Protein AF-A0A1B6KI91-F1 (afdb_monomer)

Radius of gyration: 19.86 Å; Cα contacts (8 Å, |Δi|>4): 175; chains: 1; bounding box: 42×34×57 Å

Sequence (134 aa):
MDESYILQTLRVRVTNHHECSMMYKNVADKKNITSRQLCAGGVVGQDSCNGDSGGPLMAPFSFTSSPKYFIVGVVSFGTTICGNSKMPGVYTEVAHYMTWILIRYVVHVHDLQQNVEYLFTPTLSTEWFSLEFC

Foldseek 3Di:
DDDDPDDDDADKAWDDQVVLQVVQCPDPNRDHRDPQKTWIFLAQPGADAPVQAQPFDWDWDPPDPDTDIDGQWGQHAWDNDTRHGSRTTMTGGVVVCVVVVVVVVVVVVVVVDDDDDDDDDDDDDDDDDPDDDD

Nearest PDB structures (foldseek):
  3tvj-assembly1_B  TM=8.784E-01  e=1.778E-06  Homo sapiens
  1vit-assembly2_G  TM=8.409E-01  e=2.255E-06  Bos taurus
  1q3x-assembly1_A  TM=8.999E-01  e=8.334E-06  Homo sapiens
  1q3x-assembly2_B  TM=8.680E-01  e=8.845E-06  Homo sapiens
  1xr0-assembly1_B  TM=1.365E-01  e=1.831E+00  Homo sapiens

Organism: NCBI:txid36148

Secondary structure (DSSP, 8-state):
-PPPSS-------BPPHHHHHHHHHSSSS-----TTEEEEE-BTTB---TT-TTPEEEEEE-SSSS-EEEEEEEEEE--SSTTSSSPEEEEEEGGGGHHHHHHHHHHHHHHH-TT-------------------

Solvent-accessible surface area (backbone atoms only — not comparable to full-atom values): 8508 Å² total; per-residue (Å²): 133,80,89,70,97,59,97,80,87,83,92,69,48,77,49,62,60,66,61,52,29,51,54,33,55,71,42,94,81,60,43,86,69,50,95,56,44,41,34,34,41,31,41,67,75,44,59,78,45,95,87,42,63,70,38,75,39,69,46,77,45,74,88,52,101,58,71,43,75,42,71,52,26,28,37,65,52,62,68,96,59,57,25,74,43,62,68,45,34,35,20,39,28,40,74,73,43,44,67,62,54,50,54,53,50,52,53,51,50,54,72,71,46,86,84,72,89,79,86,86,75,92,70,96,68,95,72,88,82,83,83,84,79,135

pLDDT: mean 81.92, std 20.43, range [30.52, 98.5]

Mean predicted aligned error: 10.74 Å

InterPro domains:
  IPR001254 Serine proteases, trypsin domain [PF00089] (4-101)
  IPR001254 Serine proteases, trypsin domain [PS50240] (1-101)
  IPR009003 Peptidase S1, PA clan [SSF50494] (4-101)
  IPR033116 Serine proteases, trypsin family, serine active site [PS00135] (47-58)
  IPR051487 Serine/Threonine Proteases with Immune and Developmental Roles [PTHR24256] (4-101)

Structure (mmCIF, N/CA/C/O backbone):
data_AF-A0A1B6KI91-F1
#
_entry.id   AF-A0A1B6KI91-F1
#
loop_
_atom_site.group_PDB
_atom_site.id
_atom_site.type_symbol
_atom_site.label_atom_id
_atom_site.label_alt_id
_atom_site.label_comp_id
_atom_site.label_asym_id
_atom_site.label_entity_id
_atom_site.label_seq_id
_atom_site.pdbx_PDB_ins_code
_atom_site.Cartn_x
_atom_site.Cartn_y
_atom_site.Cartn_z
_atom_site.occupancy
_atom_site.B_iso_or_equiv
_atom_site.auth_seq_id
_atom_site.auth_comp_id
_atom_site.auth_asym_id
_atom_site.auth_atom_id
_atom_site.pdbx_PDB_model_num
ATOM 1 N N . MET A 1 1 ? -3.069 6.096 -20.148 1.00 55.06 1 MET A N 1
ATOM 2 C CA . MET A 1 1 ? -4.460 6.216 -19.677 1.00 55.06 1 MET A CA 1
ATOM 3 C C . MET A 1 1 ? -4.581 7.617 -19.122 1.00 55.06 1 MET A C 1
ATOM 5 O O . MET A 1 1 ? -3.712 7.980 -18.339 1.00 55.06 1 MET A O 1
ATOM 9 N N . ASP A 1 2 ? -5.534 8.399 -19.624 1.00 59.44 2 ASP A N 1
ATOM 10 C CA . ASP A 1 2 ? -5.775 9.777 -19.177 1.00 59.44 2 ASP A CA 1
ATOM 11 C C . ASP A 1 2 ? -6.395 9.801 -17.777 1.00 59.44 2 ASP A C 1
ATOM 13 O O . ASP A 1 2 ? -7.017 8.824 -17.349 1.00 59.44 2 ASP A O 1
ATOM 17 N N . GLU A 1 3 ? -6.218 10.919 -17.071 1.00 68.88 3 GLU A N 1
ATOM 18 C CA . GLU A 1 3 ? -6.888 11.183 -15.798 1.00 68.88 3 GLU A CA 1
ATOM 19 C C . GLU A 1 3 ? -8.408 11.019 -15.948 1.00 68.88 3 GLU A C 1
ATOM 21 O O . GLU A 1 3 ? -9.026 11.525 -16.887 1.0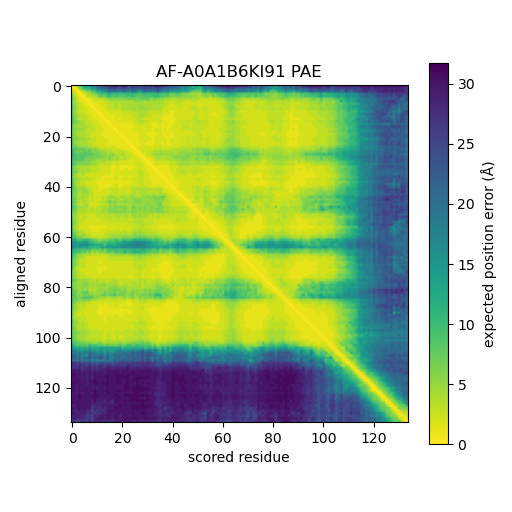0 68.88 3 GLU A O 1
ATOM 26 N N . SER A 1 4 ? -9.024 10.294 -15.014 1.00 82.06 4 SER A N 1
ATOM 27 C CA . SER A 1 4 ? -10.473 10.107 -14.989 1.00 82.06 4 SER A CA 1
ATOM 28 C C . SER A 1 4 ? -11.120 11.137 -14.071 1.00 82.06 4 SER A C 1
ATOM 30 O O . SER A 1 4 ? -10.810 11.198 -12.885 1.00 82.06 4 SER A O 1
ATOM 32 N N . TYR A 1 5 ? -12.091 11.891 -14.588 1.00 87.25 5 TYR A N 1
ATOM 33 C CA . TYR A 1 5 ? -12.901 12.826 -13.791 1.00 87.25 5 TYR A CA 1
ATOM 34 C C . TYR A 1 5 ? -14.039 12.146 -13.016 1.00 87.25 5 TYR A C 1
ATOM 36 O O . TYR A 1 5 ? -14.752 12.793 -12.251 1.00 87.25 5 TYR A O 1
ATOM 44 N N . ILE A 1 6 ? -14.232 10.842 -13.225 1.00 91.88 6 ILE A N 1
ATOM 45 C CA . ILE A 1 6 ? -15.222 10.027 -12.522 1.00 91.88 6 ILE A CA 1
ATOM 46 C C . ILE A 1 6 ? -14.521 8.949 -11.699 1.00 91.88 6 ILE A C 1
ATOM 48 O O . ILE A 1 6 ? -13.605 8.284 -12.189 1.00 91.88 6 ILE A O 1
ATOM 52 N N . LEU A 1 7 ? -14.969 8.749 -10.455 1.00 90.38 7 LEU A N 1
ATOM 53 C CA . LEU A 1 7 ? -14.391 7.742 -9.565 1.00 90.38 7 LEU A CA 1
ATOM 54 C C . LEU A 1 7 ? -14.534 6.346 -10.182 1.00 90.38 7 LEU A C 1
ATOM 56 O O . LEU A 1 7 ? -15.638 5.918 -10.520 1.00 90.38 7 LEU A O 1
ATOM 60 N N . GLN A 1 8 ? -13.411 5.645 -10.310 1.00 92.00 8 GLN A N 1
ATOM 61 C CA . GLN A 1 8 ? -13.355 4.267 -10.789 1.00 92.00 8 GLN A CA 1
ATOM 62 C C . GLN A 1 8 ? -13.101 3.309 -9.626 1.00 92.00 8 GLN A C 1
ATOM 64 O O . GLN A 1 8 ? -12.609 3.695 -8.567 1.00 92.00 8 GLN A O 1
ATOM 69 N N . THR A 1 9 ? -13.446 2.038 -9.817 1.00 91.88 9 THR A N 1
ATOM 70 C CA . THR A 1 9 ? -13.159 0.983 -8.845 1.00 91.88 9 THR A CA 1
ATOM 71 C C . THR A 1 9 ? -12.689 -0.274 -9.552 1.00 91.88 9 THR A C 1
ATOM 73 O O . THR A 1 9 ? -13.156 -0.611 -10.640 1.00 91.88 9 THR A O 1
ATOM 76 N N . LEU A 1 10 ? -11.772 -0.986 -8.908 1.00 93.06 10 LEU A N 1
ATOM 77 C CA . LEU A 1 10 ? -11.219 -2.235 -9.392 1.00 93.06 10 LEU A CA 1
ATOM 78 C C . LEU A 1 10 ? -11.172 -3.241 -8.244 1.00 93.06 10 LEU A C 1
ATOM 80 O O . LEU A 1 10 ? -10.796 -2.916 -7.119 1.00 93.06 10 LEU A O 1
ATOM 84 N N . ARG A 1 11 ? -11.534 -4.491 -8.538 1.00 94.50 11 ARG A N 1
ATOM 85 C CA . ARG A 1 11 ? -11.383 -5.604 -7.598 1.00 94.50 11 ARG A CA 1
ATOM 86 C C . ARG A 1 11 ? -10.073 -6.321 -7.881 1.00 94.50 11 ARG A C 1
ATOM 88 O O . ARG A 1 11 ? -9.923 -6.916 -8.941 1.00 94.50 11 ARG A O 1
ATOM 95 N N . VAL A 1 12 ? -9.171 -6.308 -6.908 1.00 94.69 12 VAL A N 1
ATOM 96 C CA . VAL A 1 12 ? -7.881 -7.005 -6.962 1.00 94.69 12 VAL A CA 1
ATOM 97 C C . VAL A 1 12 ? -7.771 -8.036 -5.842 1.00 94.69 12 VAL A C 1
ATOM 99 O O . VAL A 1 12 ? -8.518 -7.995 -4.864 1.00 94.69 12 VAL A O 1
ATOM 102 N N . ARG A 1 13 ? -6.835 -8.979 -5.980 1.00 95.12 13 ARG A N 1
ATOM 103 C CA . ARG A 1 13 ? -6.508 -9.961 -4.937 1.00 95.12 13 ARG A CA 1
ATOM 104 C C . ARG A 1 13 ? -5.184 -9.605 -4.281 1.00 95.12 13 ARG A C 1
ATOM 106 O O . ARG A 1 13 ? -4.247 -9.244 -4.985 1.00 95.12 13 ARG A O 1
ATOM 113 N N . VAL A 1 14 ? -5.103 -9.761 -2.961 1.00 96.06 14 VAL A N 1
ATOM 114 C CA . VAL A 1 14 ? -3.823 -9.731 -2.240 1.00 96.06 14 VAL A CA 1
ATOM 115 C C . VAL A 1 14 ? -2.990 -10.933 -2.682 1.00 96.06 14 VAL A C 1
ATOM 117 O O . VAL A 1 14 ? -3.507 -12.049 -2.771 1.00 96.06 14 VAL A O 1
ATOM 120 N N . THR A 1 15 ? -1.719 -10.703 -2.992 1.00 96.06 15 THR A N 1
ATOM 121 C CA . THR A 1 15 ? -0.785 -11.734 -3.457 1.00 96.06 15 THR A CA 1
ATOM 122 C C . THR A 1 15 ? 0.098 -12.227 -2.315 1.00 96.06 15 THR A C 1
ATOM 124 O O . THR A 1 15 ? 0.184 -11.610 -1.251 1.00 96.06 15 THR A O 1
ATOM 127 N N . ASN A 1 16 ? 0.805 -13.338 -2.529 1.00 97.12 16 ASN A N 1
ATOM 128 C CA . ASN A 1 16 ? 1.777 -13.817 -1.555 1.00 97.12 16 ASN A CA 1
ATOM 129 C C . ASN A 1 16 ? 2.930 -12.804 -1.396 1.00 97.12 16 ASN A C 1
ATOM 131 O O . ASN A 1 16 ? 3.509 -12.338 -2.381 1.00 97.12 16 ASN A O 1
ATOM 135 N N . HIS A 1 17 ? 3.269 -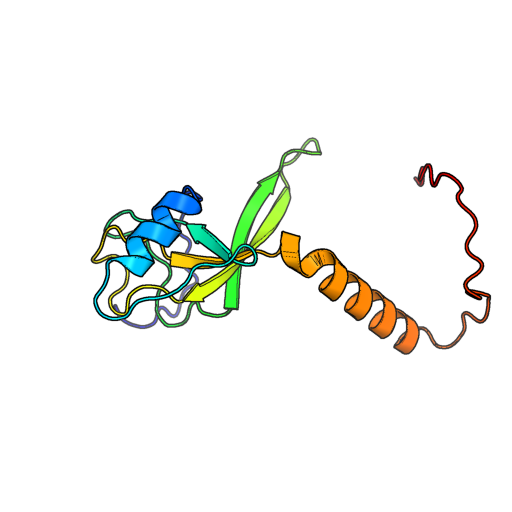12.468 -0.149 1.00 96.81 17 HIS A N 1
ATOM 136 C CA . HIS A 1 17 ? 4.298 -11.474 0.158 1.00 96.81 17 HIS A CA 1
ATOM 137 C C . HIS A 1 17 ? 5.692 -11.894 -0.334 1.00 96.81 17 HIS A C 1
ATOM 139 O O . HIS A 1 17 ? 6.429 -11.080 -0.890 1.00 96.81 17 HIS A O 1
ATOM 145 N N . HIS A 1 18 ? 6.053 -13.168 -0.154 1.00 96.81 18 HIS A N 1
ATOM 146 C CA . HIS A 1 18 ? 7.352 -13.690 -0.571 1.00 96.81 18 HIS A CA 1
ATOM 147 C C . HIS A 1 18 ? 7.495 -13.655 -2.094 1.00 96.81 18 HIS A C 1
ATOM 149 O O . HIS A 1 18 ? 8.498 -13.158 -2.600 1.00 96.81 18 HIS A O 1
ATOM 155 N N . GLU A 1 19 ? 6.470 -14.107 -2.817 1.00 96.31 19 GLU A N 1
ATOM 156 C CA . GLU A 1 19 ? 6.447 -14.064 -4.281 1.00 96.31 19 GLU A CA 1
ATOM 157 C C . GLU A 1 19 ? 6.584 -12.628 -4.800 1.00 96.31 19 GLU A C 1
ATOM 159 O O . GLU A 1 19 ? 7.480 -12.347 -5.595 1.00 96.31 19 GLU A O 1
ATOM 164 N N . CYS A 1 20 ? 5.787 -11.693 -4.272 1.00 96.31 20 CYS A N 1
ATOM 165 C CA . CYS A 1 20 ? 5.893 -10.279 -4.633 1.00 96.31 20 CYS A CA 1
ATOM 166 C C . CYS A 1 20 ? 7.297 -9.711 -4.359 1.00 96.31 20 CYS A C 1
ATOM 168 O O . CYS A 1 20 ? 7.887 -9.050 -5.217 1.00 96.31 20 CYS A O 1
ATOM 170 N N . SER A 1 21 ? 7.868 -10.006 -3.186 1.00 96.75 21 SER A N 1
ATOM 171 C CA . SER A 1 21 ? 9.226 -9.582 -2.825 1.00 96.75 21 SER A CA 1
ATOM 172 C C . SER A 1 21 ? 10.264 -10.117 -3.814 1.00 96.75 21 SER A C 1
ATOM 174 O O . SER A 1 21 ? 11.150 -9.377 -4.243 1.00 96.75 21 SER A O 1
ATOM 176 N N . MET A 1 22 ? 10.133 -11.377 -4.236 1.00 96.38 22 MET A N 1
ATOM 177 C CA . MET A 1 22 ? 11.018 -11.977 -5.235 1.00 96.38 22 MET A CA 1
ATOM 178 C C . MET A 1 22 ? 10.862 -11.327 -6.612 1.00 96.38 22 MET A C 1
ATOM 180 O O . MET A 1 22 ? 11.868 -11.033 -7.255 1.00 96.38 22 MET A O 1
ATOM 184 N N . MET A 1 23 ? 9.636 -11.027 -7.046 1.00 95.19 23 MET A N 1
ATOM 185 C CA . MET A 1 23 ? 9.393 -10.319 -8.309 1.00 95.19 23 MET A CA 1
ATOM 186 C C . MET A 1 23 ? 10.089 -8.952 -8.326 1.00 95.19 23 MET A C 1
ATOM 188 O O . MET A 1 23 ? 10.833 -8.650 -9.258 1.00 95.19 23 MET A O 1
ATOM 192 N N . TYR A 1 24 ? 9.936 -8.160 -7.263 1.00 95.31 24 TYR A N 1
ATOM 193 C CA . TYR A 1 24 ? 10.559 -6.835 -7.150 1.00 95.31 24 TYR A CA 1
ATOM 194 C C . TYR A 1 24 ? 12.080 -6.858 -6.929 1.00 95.31 24 TYR A C 1
ATOM 196 O O . TYR A 1 24 ? 12.754 -5.866 -7.209 1.00 95.31 24 TYR A O 1
ATOM 204 N N . LYS A 1 25 ? 12.655 -7.982 -6.489 1.00 95.94 25 LYS A N 1
ATOM 205 C CA . LYS A 1 25 ? 14.116 -8.186 -6.444 1.00 95.94 25 LYS A CA 1
ATOM 206 C C . LYS A 1 25 ? 14.720 -8.568 -7.800 1.00 95.94 25 LYS A C 1
ATOM 208 O O . LYS A 1 25 ? 15.926 -8.399 -7.985 1.00 95.94 25 LYS A O 1
ATOM 213 N N . ASN A 1 26 ? 13.899 -9.067 -8.725 1.00 91.94 26 ASN A N 1
ATOM 214 C CA . ASN A 1 26 ? 14.322 -9.587 -10.028 1.00 91.94 26 ASN A CA 1
ATOM 215 C C . ASN A 1 26 ? 14.151 -8.588 -11.188 1.00 91.94 26 ASN A C 1
ATOM 217 O O . ASN A 1 26 ? 14.487 -8.915 -12.324 1.00 91.94 26 ASN A O 1
ATOM 221 N N . VAL A 1 27 ? 13.653 -7.378 -10.928 1.00 90.25 27 VAL A N 1
ATOM 222 C CA . VAL A 1 27 ? 13.579 -6.294 -11.922 1.00 90.25 27 VAL A CA 1
ATOM 223 C C . VAL A 1 27 ? 14.854 -5.441 -11.921 1.00 90.25 27 VAL A C 1
ATOM 225 O O . VAL A 1 27 ? 15.644 -5.490 -10.979 1.00 90.25 27 VAL A O 1
ATOM 228 N N . ALA A 1 28 ? 15.068 -4.656 -12.983 1.00 88.56 28 ALA A N 1
ATOM 229 C CA . ALA A 1 28 ? 16.241 -3.785 -13.110 1.00 88.56 28 ALA A CA 1
ATOM 230 C C . ALA A 1 28 ? 16.328 -2.748 -11.972 1.00 88.56 28 ALA A C 1
ATOM 232 O O . ALA A 1 28 ? 17.388 -2.587 -11.369 1.00 88.56 28 ALA A O 1
ATOM 233 N N . ASP A 1 29 ? 15.203 -2.105 -11.640 1.00 89.38 29 ASP A N 1
ATOM 234 C CA . ASP A 1 29 ? 15.067 -1.215 -10.481 1.00 89.38 29 ASP A CA 1
ATOM 235 C C . ASP A 1 29 ? 14.623 -2.013 -9.248 1.00 89.38 29 ASP A C 1
ATOM 237 O O . ASP A 1 29 ? 13.435 -2.119 -8.930 1.00 89.38 29 ASP A O 1
ATOM 241 N N . LYS A 1 30 ? 15.587 -2.675 -8.603 1.00 92.56 30 LYS A N 1
ATOM 242 C CA . LYS A 1 30 ? 15.321 -3.592 -7.490 1.00 92.56 30 LYS A CA 1
ATOM 243 C C . LYS A 1 30 ? 14.717 -2.857 -6.301 1.00 92.56 30 LYS A C 1
ATOM 245 O O . LYS A 1 30 ? 15.315 -1.922 -5.770 1.00 92.56 30 LYS A O 1
ATOM 250 N N . LYS A 1 31 ? 13.594 -3.365 -5.792 1.00 93.62 31 LYS A N 1
ATOM 251 C CA . LYS A 1 31 ? 12.961 -2.860 -4.566 1.00 93.62 31 LYS A CA 1
ATOM 252 C C . LYS A 1 31 ? 12.868 -3.953 -3.516 1.00 93.62 31 LYS A C 1
ATOM 254 O O . LYS A 1 31 ? 12.531 -5.097 -3.812 1.00 93.62 31 LYS A O 1
ATOM 259 N N . ASN A 1 32 ? 13.165 -3.593 -2.270 1.00 95.31 32 ASN A N 1
ATOM 260 C CA . ASN A 1 32 ? 12.992 -4.500 -1.145 1.00 95.31 32 ASN A CA 1
ATOM 261 C C . ASN A 1 32 ? 11.590 -4.324 -0.562 1.00 95.31 32 ASN A C 1
ATOM 263 O O . ASN A 1 32 ? 11.306 -3.303 0.062 1.00 95.31 32 ASN A O 1
ATOM 267 N N . ILE A 1 33 ? 10.726 -5.316 -0.772 1.00 97.31 33 ILE A N 1
ATOM 268 C CA . ILE A 1 33 ? 9.403 -5.350 -0.149 1.00 97.31 33 ILE A CA 1
ATOM 269 C C . ILE A 1 33 ? 9.571 -5.823 1.295 1.00 97.31 33 ILE A C 1
ATOM 271 O O . ILE A 1 33 ? 10.095 -6.911 1.542 1.00 97.31 33 ILE A O 1
ATOM 275 N N . THR A 1 34 ? 9.176 -4.968 2.234 1.00 97.31 34 THR A N 1
ATOM 276 C CA . THR A 1 34 ? 9.299 -5.175 3.684 1.00 97.31 34 THR A CA 1
ATOM 277 C C . THR A 1 34 ? 7.983 -5.646 4.287 1.00 97.31 34 THR A C 1
ATOM 279 O O . THR A 1 34 ? 6.926 -5.396 3.720 1.00 97.31 34 THR A O 1
ATOM 282 N N . SER A 1 35 ? 8.010 -6.201 5.501 1.00 96.88 35 SER A N 1
ATOM 283 C CA . SER A 1 35 ? 6.809 -6.595 6.261 1.00 96.88 35 SER A CA 1
ATOM 284 C C . SER A 1 35 ? 5.867 -5.443 6.646 1.00 96.88 35 SER A C 1
ATOM 286 O O . SER A 1 35 ? 4.929 -5.662 7.393 1.00 96.88 35 SER A O 1
ATOM 288 N N . ARG A 1 36 ? 6.132 -4.215 6.187 1.00 97.81 36 ARG A N 1
ATOM 289 C CA . ARG A 1 36 ? 5.257 -3.038 6.325 1.00 97.81 36 ARG A CA 1
ATOM 290 C C . ARG A 1 36 ? 4.371 -2.831 5.099 1.00 97.81 36 ARG A C 1
ATOM 292 O O . ARG A 1 36 ? 3.695 -1.809 4.976 1.00 97.81 36 ARG A O 1
ATOM 299 N N . GLN A 1 37 ? 4.473 -3.740 4.136 1.00 98.50 37 GLN A N 1
ATOM 300 C CA . GLN A 1 37 ? 3.904 -3.616 2.809 1.00 98.50 37 GLN A CA 1
ATOM 301 C C . GLN A 1 37 ? 3.197 -4.910 2.430 1.00 98.50 37 GLN A C 1
ATOM 303 O O . GLN A 1 37 ? 3.662 -6.017 2.714 1.00 98.50 37 GLN A O 1
ATOM 308 N N . LEU A 1 38 ? 2.095 -4.754 1.713 1.00 97.50 38 LEU A N 1
ATOM 309 C CA . LEU A 1 38 ? 1.372 -5.840 1.073 1.00 97.50 38 LEU A CA 1
ATOM 310 C C . LEU A 1 38 ? 1.332 -5.596 -0.432 1.00 97.50 38 LEU A C 1
ATOM 312 O O . LEU A 1 38 ? 1.473 -4.464 -0.895 1.00 97.50 38 LEU A O 1
ATOM 316 N N . CYS A 1 39 ? 1.118 -6.659 -1.194 1.00 97.38 39 CYS A N 1
ATOM 317 C CA . CYS A 1 39 ? 0.989 -6.572 -2.640 1.00 97.38 39 CYS A CA 1
ATOM 318 C C . CYS A 1 39 ? -0.394 -7.047 -3.072 1.00 97.38 39 CYS A C 1
ATOM 320 O O . CYS A 1 39 ? -0.936 -7.990 -2.490 1.00 97.38 39 CYS A O 1
ATOM 322 N N . ALA A 1 40 ? -0.967 -6.400 -4.081 1.00 96.94 40 ALA A N 1
ATOM 323 C CA . ALA A 1 40 ? -2.256 -6.787 -4.637 1.00 96.94 40 ALA A CA 1
ATOM 324 C C . ALA A 1 40 ? -2.303 -6.569 -6.153 1.00 96.94 40 ALA A C 1
ATOM 326 O O . ALA A 1 40 ? -1.671 -5.657 -6.683 1.00 96.94 40 ALA A O 1
ATOM 327 N N . GLY A 1 41 ? -3.063 -7.408 -6.855 1.00 94.69 41 GLY A N 1
ATOM 328 C CA . GLY A 1 41 ? -3.173 -7.373 -8.314 1.00 94.69 41 GLY A CA 1
ATOM 329 C C . GLY A 1 41 ? -2.224 -8.359 -8.992 1.00 94.69 41 GLY A C 1
ATOM 330 O O . GLY A 1 41 ? -2.188 -9.531 -8.622 1.00 94.69 41 GLY A O 1
ATOM 331 N N . GLY A 1 42 ? -1.500 -7.902 -10.015 1.00 91.50 42 GLY A N 1
ATOM 332 C CA . GLY A 1 42 ? -0.643 -8.756 -10.849 1.00 91.50 42 GLY A CA 1
ATOM 333 C C . GLY A 1 42 ? -1.379 -9.407 -12.026 1.00 91.50 42 GLY A C 1
ATOM 334 O O . GLY A 1 42 ? -0.922 -10.398 -12.598 1.00 91.50 42 GLY A O 1
ATOM 335 N N . VAL A 1 43 ? -2.531 -8.846 -12.397 1.00 92.06 43 VAL A N 1
ATOM 336 C CA . VAL A 1 43 ? -3.308 -9.238 -13.575 1.00 92.06 43 VAL A CA 1
ATOM 337 C C . VAL A 1 43 ? -3.219 -8.109 -14.595 1.00 92.06 43 VAL A C 1
ATOM 339 O O . VAL A 1 43 ? -3.471 -6.951 -14.275 1.00 92.06 43 VAL A O 1
ATOM 342 N N . VAL A 1 44 ? -2.865 -8.447 -15.835 1.00 91.00 44 VAL A N 1
ATOM 343 C CA . VAL A 1 44 ? -2.780 -7.474 -16.933 1.00 91.00 44 VAL A CA 1
ATOM 344 C C . VAL A 1 44 ? -4.135 -6.774 -17.098 1.00 91.00 44 VAL A C 1
ATOM 346 O O . VAL A 1 44 ? -5.181 -7.421 -17.114 1.00 91.00 44 VAL A O 1
ATOM 349 N N . GLY A 1 45 ? -4.107 -5.447 -17.189 1.00 87.69 45 GLY A N 1
ATOM 350 C CA . GLY A 1 45 ? -5.281 -4.575 -17.241 1.00 87.69 45 GLY A CA 1
ATOM 351 C C . GLY A 1 45 ? -5.926 -4.264 -15.885 1.00 87.69 45 GLY A C 1
ATOM 352 O O . GLY A 1 45 ? -6.909 -3.532 -15.859 1.00 87.69 45 GLY A O 1
ATOM 353 N N . GLN A 1 46 ? -5.404 -4.792 -14.772 1.00 88.69 46 GLN A N 1
ATOM 354 C CA . GLN A 1 46 ? -5.937 -4.573 -13.424 1.00 88.69 46 GLN A CA 1
ATOM 355 C C . GLN A 1 46 ? -4.845 -4.038 -12.496 1.00 88.69 46 GLN A C 1
ATOM 357 O O . GLN A 1 46 ? -4.111 -4.805 -11.871 1.00 88.69 46 GLN A O 1
ATOM 362 N N . ASP A 1 47 ? -4.753 -2.717 -12.393 1.00 88.00 47 ASP A N 1
ATOM 363 C CA . ASP A 1 47 ? -3.753 -2.059 -11.559 1.00 88.00 47 ASP A CA 1
ATOM 364 C C . ASP A 1 47 ? -4.286 -0.742 -10.995 1.00 88.00 47 ASP A C 1
ATOM 366 O O . ASP A 1 47 ? -5.144 -0.101 -11.606 1.00 88.00 47 ASP A O 1
ATOM 370 N N . SER A 1 48 ? -3.753 -0.342 -9.844 1.00 85.69 48 SER A N 1
ATOM 371 C CA . SER A 1 48 ? -3.793 1.059 -9.415 1.00 85.69 48 SER A CA 1
ATOM 372 C C . SER A 1 48 ? -2.859 1.866 -10.312 1.00 85.69 48 SER A C 1
ATOM 374 O O . SER A 1 48 ? -1.803 1.362 -10.703 1.00 85.69 48 SER A O 1
ATOM 376 N N . CYS A 1 49 ? -3.209 3.104 -10.629 1.00 86.94 49 CYS A N 1
ATOM 377 C CA . CYS A 1 49 ? -2.458 3.910 -11.577 1.00 86.94 49 CYS A CA 1
ATOM 378 C C . CYS A 1 49 ? -1.989 5.245 -10.995 1.00 86.94 49 CYS A C 1
ATOM 380 O O . CYS A 1 49 ? -2.197 5.568 -9.826 1.00 86.94 49 CYS A O 1
ATOM 382 N N . ASN A 1 50 ? -1.294 6.024 -11.824 1.00 85.69 50 ASN A N 1
ATOM 383 C CA . ASN A 1 50 ? -0.914 7.388 -11.486 1.00 85.69 50 ASN A CA 1
ATOM 384 C C . ASN A 1 50 ? -2.171 8.185 -11.105 1.00 85.69 50 ASN A C 1
ATOM 386 O O . ASN A 1 50 ? -3.157 8.163 -11.836 1.00 85.69 50 ASN A O 1
ATOM 390 N N . GLY A 1 51 ? -2.122 8.868 -9.962 1.00 86.69 51 GLY A N 1
ATOM 391 C CA . GLY A 1 51 ? -3.273 9.564 -9.377 1.00 86.69 51 GLY A CA 1
ATOM 392 C C . GLY A 1 51 ? -3.967 8.792 -8.250 1.00 86.69 51 GLY A C 1
ATOM 393 O O . GLY A 1 51 ? -4.580 9.423 -7.397 1.00 86.69 51 GLY A O 1
ATOM 394 N N . ASP A 1 52 ? -3.783 7.470 -8.158 1.00 91.06 52 ASP A N 1
ATOM 395 C CA . ASP A 1 52 ? -4.370 6.657 -7.079 1.00 91.06 52 ASP A CA 1
ATOM 396 C C . ASP A 1 52 ? -3.508 6.628 -5.803 1.00 91.06 52 ASP A C 1
ATOM 398 O O . ASP A 1 52 ? -3.912 6.054 -4.793 1.00 91.06 52 ASP A O 1
ATOM 402 N N . SER A 1 53 ? -2.306 7.219 -5.828 1.00 92.88 53 SER A N 1
ATOM 403 C CA . SER A 1 53 ? -1.369 7.250 -4.696 1.00 92.88 53 SER A CA 1
ATOM 404 C C . SER A 1 53 ? -2.020 7.802 -3.425 1.00 92.88 53 SER A C 1
ATOM 406 O O . SER A 1 53 ? -2.576 8.897 -3.425 1.00 92.88 53 SER A O 1
ATOM 408 N N . GLY A 1 54 ? -1.922 7.060 -2.318 1.00 95.44 54 GLY A N 1
ATOM 409 C CA . GLY A 1 54 ? -2.608 7.391 -1.063 1.00 95.44 54 GLY A CA 1
ATOM 410 C C . GLY A 1 54 ? -4.064 6.912 -0.985 1.00 95.44 54 GLY A C 1
ATOM 411 O O . GLY A 1 54 ? -4.667 6.976 0.086 1.00 95.44 54 GLY A O 1
ATOM 412 N N . GLY A 1 55 ? -4.620 6.388 -2.078 1.00 95.56 55 GLY A N 1
ATOM 413 C CA . GLY A 1 55 ? -5.957 5.810 -2.125 1.00 95.56 55 GLY A CA 1
ATOM 414 C C . GLY A 1 55 ? -6.080 4.511 -1.312 1.00 95.56 55 GLY A C 1
ATOM 415 O O . GLY A 1 55 ? -5.089 3.799 -1.103 1.00 95.56 55 GLY A O 1
ATOM 416 N N . PRO A 1 56 ? -7.290 4.174 -0.832 1.00 97.25 56 PRO A N 1
ATOM 417 C CA . PRO A 1 56 ? -7.503 3.009 0.016 1.00 97.25 56 PRO A CA 1
ATOM 418 C C . PRO A 1 56 ? -7.679 1.716 -0.792 1.00 97.25 56 PRO A C 1
ATOM 420 O O . PRO A 1 56 ? -8.508 1.633 -1.697 1.00 97.25 56 PRO A O 1
ATOM 423 N N . LEU A 1 57 ? -6.987 0.655 -0.376 1.00 97.56 57 LEU A N 1
ATOM 424 C CA . LEU A 1 57 ? -7.359 -0.723 -0.692 1.00 97.56 57 LEU A CA 1
ATOM 425 C C . LEU A 1 57 ? -8.296 -1.230 0.405 1.00 97.56 57 LEU A C 1
ATOM 427 O O . LEU A 1 57 ? -7.901 -1.324 1.570 1.00 97.56 57 LEU A O 1
ATOM 431 N N . MET A 1 58 ? -9.530 -1.566 0.036 1.00 97.00 58 MET A N 1
ATOM 432 C CA . MET A 1 58 ? -10.565 -1.987 0.979 1.00 97.00 58 MET A CA 1
ATOM 433 C C . MET A 1 58 ? -10.927 -3.464 0.826 1.00 97.00 58 MET A C 1
ATOM 435 O O . MET A 1 58 ? -11.041 -3.969 -0.291 1.00 97.00 5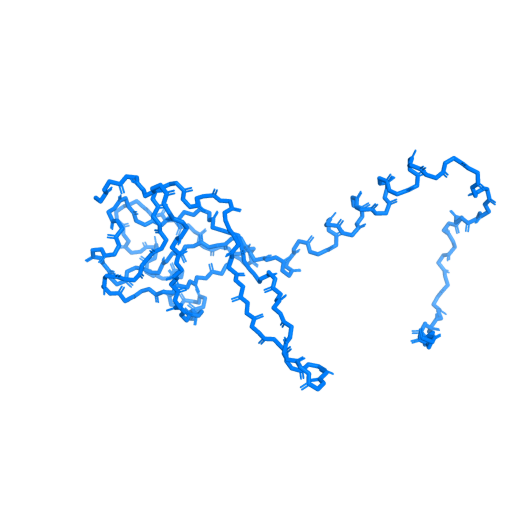8 MET A O 1
ATOM 439 N N . ALA A 1 59 ? -11.179 -4.139 1.947 1.00 95.25 59 ALA A N 1
ATOM 440 C CA . ALA A 1 59 ? -11.682 -5.509 1.975 1.00 95.25 59 ALA A CA 1
ATOM 441 C C . ALA A 1 59 ? -12.963 -5.607 2.823 1.00 95.25 59 ALA A C 1
ATOM 443 O O . ALA A 1 59 ? -13.042 -4.969 3.878 1.00 95.25 59 ALA A O 1
ATOM 444 N N . PRO A 1 60 ? -13.971 -6.382 2.383 1.00 93.38 60 PRO A N 1
ATOM 445 C CA . PRO A 1 60 ? -15.166 -6.628 3.175 1.00 93.38 60 PRO A CA 1
ATOM 446 C C . PRO A 1 60 ? -14.881 -7.661 4.270 1.00 93.38 60 PRO A C 1
ATOM 448 O O . PRO A 1 60 ? -14.323 -8.724 4.000 1.00 93.38 60 PRO A O 1
ATOM 451 N N . PHE A 1 61 ? -15.332 -7.377 5.487 1.00 90.06 61 PHE A N 1
ATOM 452 C CA . PHE A 1 61 ? -15.350 -8.324 6.594 1.00 90.06 61 PHE A CA 1
ATOM 453 C C . PHE A 1 61 ? -16.769 -8.451 7.152 1.00 90.06 61 PHE A C 1
ATOM 455 O O . PHE A 1 61 ? -17.457 -7.456 7.403 1.00 90.06 61 PHE A O 1
ATOM 462 N N . SER A 1 62 ? -17.202 -9.692 7.360 1.00 88.62 62 SER A N 1
ATOM 463 C CA . SER A 1 62 ? -18.540 -10.024 7.852 1.00 88.62 62 SER A CA 1
ATOM 464 C C . SER A 1 62 ? -18.492 -10.359 9.340 1.00 88.62 62 SER A C 1
ATOM 466 O O . SER A 1 62 ? -18.530 -11.523 9.722 1.00 88.62 62 SER A O 1
ATOM 468 N N . PHE A 1 63 ? -18.382 -9.329 10.180 1.00 79.75 63 PHE A N 1
ATOM 469 C CA . PHE A 1 63 ? -18.512 -9.457 11.641 1.00 79.75 63 PHE A CA 1
ATOM 470 C C . PHE A 1 63 ? -19.949 -9.220 12.133 1.00 79.75 63 PHE A C 1
ATOM 472 O O . PHE A 1 63 ? -20.272 -9.502 13.281 1.00 79.75 63 PHE A O 1
ATOM 479 N N . THR A 1 64 ? -20.810 -8.683 11.267 1.00 79.25 64 THR A N 1
ATOM 480 C CA . THR A 1 64 ? -22.211 -8.342 11.542 1.00 79.25 64 THR A CA 1
ATOM 481 C C . THR A 1 64 ? -23.125 -8.915 10.458 1.00 79.25 64 THR A C 1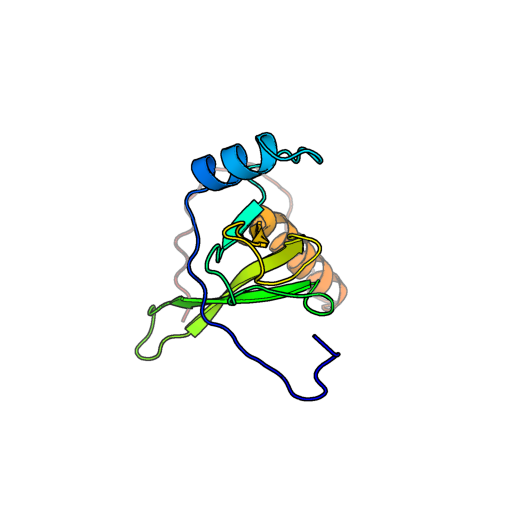
ATOM 483 O O . THR A 1 64 ? -22.647 -9.452 9.459 1.00 79.25 64 THR A O 1
ATOM 486 N N . SER A 1 65 ? -24.444 -8.771 10.624 1.00 84.00 65 SER A N 1
ATOM 487 C CA . SER A 1 65 ? -25.444 -9.173 9.620 1.00 84.00 65 SER A CA 1
ATOM 488 C C . SER A 1 65 ? -25.228 -8.531 8.242 1.00 84.00 65 SER A C 1
ATOM 490 O O . SER A 1 65 ? -25.628 -9.106 7.233 1.00 84.00 65 SER A O 1
ATOM 492 N N . SER A 1 66 ? -24.558 -7.374 8.181 1.00 87.88 66 SER A N 1
ATOM 493 C CA . SER A 1 66 ? -24.075 -6.744 6.950 1.00 87.88 66 SER A CA 1
ATOM 494 C C . SER A 1 66 ? -22.537 -6.702 6.894 1.00 87.88 66 SER A C 1
ATOM 496 O O . SER A 1 66 ? -21.894 -6.472 7.925 1.00 87.88 66 SER A O 1
ATOM 498 N N . PRO A 1 67 ? -21.921 -6.910 5.711 1.00 89.25 67 PRO A N 1
ATOM 499 C CA . PRO A 1 67 ? -20.478 -6.783 5.548 1.00 89.25 67 PRO A CA 1
ATOM 500 C C . PRO A 1 67 ? -20.053 -5.317 5.668 1.00 89.25 67 PRO A C 1
ATOM 502 O O . PRO A 1 67 ? -20.660 -4.429 5.064 1.00 89.25 67 PRO A O 1
ATOM 505 N N . LYS A 1 68 ? -18.979 -5.066 6.417 1.00 92.50 68 LYS A N 1
ATOM 506 C CA . LYS A 1 68 ? -18.345 -3.746 6.518 1.00 92.50 68 LYS A CA 1
ATOM 507 C C . LYS A 1 68 ? -17.016 -3.758 5.775 1.00 92.50 68 LYS A C 1
ATOM 509 O O . LYS A 1 68 ? -16.291 -4.748 5.820 1.00 92.50 68 LYS A O 1
ATOM 514 N N . TYR A 1 69 ? -16.697 -2.665 5.093 1.00 93.69 69 TYR A N 1
ATOM 515 C CA . TYR A 1 69 ? -15.420 -2.508 4.402 1.00 93.69 69 TYR A CA 1
ATOM 516 C C . TYR A 1 69 ? -14.392 -1.868 5.326 1.00 93.69 69 TYR A C 1
ATOM 518 O O . TYR A 1 69 ? -14.673 -0.862 5.976 1.00 93.69 69 TYR A O 1
ATOM 526 N N . PHE A 1 70 ? -13.198 -2.446 5.350 1.00 95.19 70 PHE A N 1
ATOM 527 C CA . PHE A 1 70 ? -12.063 -1.955 6.120 1.00 95.19 70 PHE A CA 1
ATOM 528 C C . PHE A 1 70 ? -10.919 -1.614 5.175 1.00 95.19 70 PHE A C 1
ATOM 530 O O . PHE A 1 70 ? -10.692 -2.324 4.194 1.00 95.19 70 PHE A O 1
ATOM 537 N N . ILE A 1 71 ? -10.190 -0.539 5.477 1.00 97.25 71 ILE A N 1
ATOM 538 C CA . ILE A 1 71 ? -8.975 -0.176 4.746 1.00 97.25 71 ILE A CA 1
ATOM 539 C C . ILE A 1 71 ? -7.868 -1.122 5.205 1.00 97.25 71 ILE A C 1
ATOM 541 O O . ILE A 1 71 ? -7.427 -1.067 6.350 1.00 97.25 71 ILE A O 1
ATOM 545 N N . VAL A 1 72 ? -7.436 -2.003 4.309 1.00 97.44 72 VAL A N 1
ATOM 546 C CA . VAL A 1 72 ? -6.375 -2.984 4.578 1.00 97.44 72 VAL A CA 1
ATOM 547 C C . VAL A 1 72 ? -5.029 -2.532 4.023 1.00 97.44 72 VAL A C 1
ATOM 549 O O . VAL A 1 72 ? -3.985 -2.941 4.529 1.00 97.44 72 VAL A O 1
ATOM 552 N N . GLY A 1 73 ? -5.044 -1.654 3.019 1.00 98.00 73 GLY A N 1
ATOM 553 C CA . GLY A 1 73 ? -3.839 -1.094 2.428 1.00 98.00 73 GLY A CA 1
ATOM 554 C C . GLY A 1 73 ? -4.015 0.340 1.946 1.00 98.00 73 GLY A C 1
ATOM 555 O O . GLY A 1 73 ? -5.136 0.806 1.751 1.00 98.00 73 GLY A O 1
ATOM 556 N N . VAL A 1 74 ? -2.896 1.023 1.724 1.00 98.31 74 VAL A N 1
ATOM 557 C CA . VAL A 1 74 ? -2.846 2.357 1.104 1.00 98.31 74 VAL A CA 1
ATOM 558 C C . VAL A 1 74 ? -1.928 2.294 -0.111 1.00 98.31 74 VAL A C 1
ATOM 560 O O . VAL A 1 74 ? -0.799 1.820 0.024 1.00 98.31 74 VAL A O 1
ATOM 563 N N . VAL A 1 75 ? -2.395 2.733 -1.284 1.00 97.25 75 VAL A N 1
ATOM 564 C CA . VAL A 1 75 ? -1.613 2.707 -2.536 1.00 97.25 75 VAL A CA 1
ATOM 565 C C . VAL A 1 75 ? -0.290 3.443 -2.320 1.00 97.25 75 VAL A C 1
ATOM 567 O O . VAL A 1 75 ? -0.290 4.610 -1.921 1.00 97.25 75 VAL A O 1
ATOM 570 N N . SER A 1 76 ? 0.833 2.763 -2.572 1.00 95.88 76 SER A N 1
ATOM 571 C CA . SER A 1 76 ? 2.173 3.321 -2.363 1.00 95.88 76 SER A CA 1
ATOM 572 C C . SER A 1 76 ? 2.936 3.458 -3.676 1.00 95.88 76 SER A C 1
ATOM 574 O O . SER A 1 76 ? 3.269 4.572 -4.075 1.00 95.88 76 SER A O 1
ATOM 576 N N . PHE A 1 77 ? 3.209 2.348 -4.363 1.00 94.00 77 PHE A N 1
ATOM 577 C CA . PHE A 1 77 ? 3.883 2.371 -5.659 1.00 94.00 77 PHE A CA 1
ATOM 578 C C . PHE A 1 77 ? 3.593 1.111 -6.469 1.00 94.00 77 PHE A C 1
ATOM 580 O O . PHE A 1 77 ? 3.187 0.082 -5.940 1.00 94.00 77 PHE A O 1
ATOM 587 N N . GLY A 1 78 ? 3.875 1.171 -7.763 1.00 91.75 78 GLY A N 1
ATOM 588 C CA . GLY A 1 78 ? 3.737 0.048 -8.678 1.00 91.75 78 GLY A CA 1
ATOM 589 C C . GLY A 1 78 ? 4.711 0.181 -9.838 1.00 91.75 78 GLY A C 1
ATOM 590 O O . GLY A 1 78 ? 5.758 0.827 -9.721 1.00 91.75 78 GLY A O 1
ATOM 591 N N . THR A 1 79 ? 4.377 -0.448 -10.958 1.00 88.00 79 THR A N 1
ATOM 592 C CA . THR A 1 79 ? 5.106 -0.230 -12.212 1.00 88.00 79 THR A CA 1
ATOM 593 C C . THR A 1 79 ? 4.749 1.120 -12.829 1.00 88.00 79 THR A C 1
ATOM 595 O O . THR A 1 79 ? 3.654 1.628 -12.617 1.00 88.00 79 THR A O 1
ATOM 598 N N . THR A 1 80 ? 5.656 1.705 -13.615 1.00 85.06 80 THR A N 1
ATOM 599 C CA . THR A 1 80 ? 5.431 3.013 -14.260 1.00 85.06 80 THR A CA 1
ATOM 600 C C . THR A 1 80 ? 4.287 2.984 -15.279 1.00 85.06 80 THR A C 1
ATOM 602 O O . THR A 1 80 ? 3.633 3.999 -15.503 1.00 85.06 80 THR A O 1
ATOM 605 N N . ILE A 1 81 ? 4.044 1.825 -15.901 1.00 85.62 81 ILE A N 1
ATOM 606 C CA . ILE A 1 81 ? 2.969 1.627 -16.876 1.00 85.62 81 ILE A CA 1
ATOM 607 C C . ILE A 1 81 ? 1.908 0.718 -16.257 1.00 85.62 81 ILE A C 1
ATOM 609 O O . ILE A 1 81 ? 2.073 -0.501 -16.203 1.00 85.62 81 ILE A O 1
ATOM 613 N N . CYS A 1 82 ? 0.807 1.329 -15.834 1.00 86.38 82 CYS A N 1
ATOM 614 C CA . CYS A 1 82 ? -0.298 0.663 -15.154 1.00 86.38 82 CYS A CA 1
ATOM 615 C C . CYS A 1 82 ? -0.871 -0.487 -15.987 1.00 86.38 82 CYS A C 1
ATOM 617 O O . CYS A 1 82 ? -1.130 -0.332 -17.185 1.00 86.38 82 CYS A O 1
ATOM 619 N N . GLY A 1 83 ? -1.075 -1.642 -15.355 1.00 84.94 83 GLY A N 1
ATOM 620 C CA . GLY A 1 83 ? -1.772 -2.779 -15.962 1.00 84.94 83 GLY A CA 1
ATOM 621 C C . GLY A 1 83 ? -1.065 -3.425 -17.162 1.00 84.94 83 GLY A C 1
ATOM 622 O O . GLY A 1 83 ? -1.650 -4.299 -17.794 1.00 84.94 83 GLY A O 1
ATOM 623 N N . ASN A 1 84 ? 0.170 -3.044 -17.500 1.00 86.88 84 ASN A N 1
ATOM 624 C CA . ASN A 1 84 ? 0.907 -3.639 -18.627 1.00 86.88 84 ASN A CA 1
ATOM 625 C C . ASN A 1 84 ? 1.567 -4.975 -18.246 1.00 86.88 84 ASN A C 1
ATOM 627 O O . ASN A 1 84 ? 1.816 -5.832 -19.088 1.00 86.88 84 ASN A O 1
ATOM 631 N N . SER A 1 85 ? 1.819 -5.188 -16.957 1.00 87.31 85 SER A N 1
ATOM 632 C CA . SER A 1 85 ? 2.580 -6.338 -16.484 1.00 87.31 85 SER A CA 1
ATOM 633 C C . SER A 1 85 ? 1.799 -7.1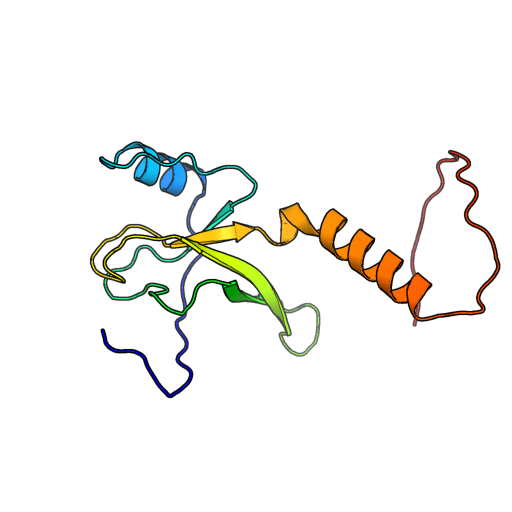82 -15.483 1.00 87.31 85 SER A C 1
ATOM 635 O O . SER A 1 85 ? 0.742 -6.799 -14.990 1.00 87.31 85 SER A O 1
ATOM 637 N N . LYS A 1 86 ? 2.359 -8.351 -15.164 1.00 91.81 86 LYS A N 1
A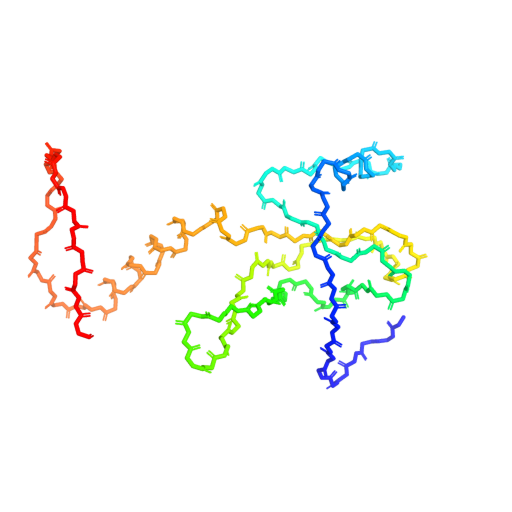TOM 638 C CA . LYS A 1 86 ? 1.895 -9.194 -14.055 1.00 91.81 86 LYS A CA 1
ATOM 639 C C . LYS A 1 86 ? 2.465 -8.755 -12.701 1.00 91.81 86 LYS A C 1
ATOM 641 O O . LYS A 1 86 ? 2.309 -9.475 -11.723 1.00 91.81 86 LYS A O 1
ATOM 646 N N . MET A 1 87 ? 3.156 -7.616 -12.632 1.00 94.00 87 MET A N 1
ATOM 647 C CA . MET A 1 87 ? 3.665 -7.099 -11.365 1.00 94.00 87 MET A CA 1
ATOM 648 C C . MET A 1 87 ? 2.489 -6.603 -10.516 1.00 94.00 87 MET A C 1
ATOM 650 O O . MET A 1 87 ? 1.692 -5.806 -11.010 1.00 94.00 87 MET A O 1
ATOM 654 N N . PRO A 1 88 ? 2.352 -7.059 -9.264 1.00 95.88 88 PRO A N 1
ATOM 655 C CA . PRO A 1 88 ? 1.333 -6.533 -8.369 1.00 95.88 88 PRO A CA 1
ATOM 656 C C . PRO A 1 88 ? 1.703 -5.125 -7.898 1.00 95.88 88 PRO A C 1
ATOM 658 O O . PRO A 1 88 ? 2.879 -4.832 -7.696 1.00 95.88 88 PRO A O 1
ATOM 661 N N . GLY A 1 89 ? 0.704 -4.276 -7.664 1.00 95.50 89 GLY A N 1
ATOM 662 C CA . GLY A 1 89 ? 0.907 -2.999 -6.984 1.00 95.50 89 GLY A CA 1
ATOM 663 C C . GLY A 1 89 ? 1.308 -3.219 -5.524 1.00 95.50 89 GLY A C 1
ATOM 664 O O . GLY A 1 89 ? 0.895 -4.199 -4.894 1.00 95.50 89 GLY A O 1
ATOM 665 N N . VAL A 1 90 ? 2.106 -2.303 -4.981 1.00 97.12 90 VAL A N 1
ATOM 666 C CA . VAL A 1 90 ? 2.585 -2.324 -3.597 1.00 97.12 90 VAL A CA 1
ATOM 667 C C . VAL A 1 90 ? 1.840 -1.278 -2.781 1.00 97.12 90 VAL A C 1
ATOM 669 O O . VAL A 1 90 ? 1.769 -0.096 -3.131 1.00 97.12 90 VAL A O 1
ATOM 672 N N . TYR A 1 91 ? 1.318 -1.731 -1.652 1.00 98.38 91 TYR A N 1
ATOM 673 C CA . TYR A 1 91 ? 0.500 -0.960 -0.736 1.00 98.38 91 TYR A CA 1
ATOM 674 C C . TYR A 1 91 ? 1.158 -0.959 0.644 1.00 98.38 91 TYR A C 1
ATOM 676 O O . TYR A 1 91 ? 1.769 -1.948 1.054 1.00 98.38 91 TYR A O 1
ATOM 684 N N . THR A 1 92 ? 1.012 0.132 1.386 1.00 98.38 92 THR A N 1
ATOM 685 C CA . THR A 1 92 ? 1.325 0.167 2.820 1.00 98.38 92 THR A CA 1
ATOM 686 C C . THR A 1 92 ? 0.360 -0.758 3.554 1.00 98.38 92 THR A C 1
ATOM 688 O O . THR A 1 92 ? -0.846 -0.648 3.347 1.00 98.38 92 THR A O 1
ATOM 691 N N . GLU A 1 93 ? 0.854 -1.654 4.407 1.00 98.12 93 GLU A N 1
ATOM 692 C CA . GLU A 1 93 ? 0.014 -2.567 5.189 1.00 98.12 93 GLU A CA 1
ATOM 693 C C . GLU A 1 93 ? -0.565 -1.842 6.410 1.00 98.12 93 GLU A C 1
ATOM 695 O O . GLU A 1 93 ? 0.141 -1.610 7.389 1.00 98.12 93 GLU A O 1
ATOM 700 N N . VAL A 1 94 ? -1.856 -1.497 6.384 1.00 98.00 94 VAL A N 1
ATOM 701 C CA . VAL A 1 94 ? -2.479 -0.685 7.450 1.00 98.00 94 VAL A CA 1
ATOM 702 C C . VAL A 1 94 ? -2.375 -1.355 8.820 1.00 98.00 94 VAL A C 1
ATOM 704 O O . VAL A 1 94 ? -2.094 -0.677 9.807 1.00 98.00 94 VAL A O 1
ATOM 707 N N . ALA A 1 95 ? -2.519 -2.683 8.875 1.00 96.31 95 ALA A N 1
ATOM 708 C CA . ALA A 1 95 ? -2.414 -3.457 10.110 1.00 96.31 95 ALA A CA 1
ATOM 709 C C . ALA A 1 95 ? -1.080 -3.220 10.845 1.00 96.31 95 ALA A C 1
ATOM 711 O O . ALA A 1 95 ? -1.078 -3.038 12.063 1.00 96.31 95 ALA A O 1
ATOM 712 N N . HIS A 1 96 ? 0.034 -3.113 10.110 1.00 97.75 96 HIS A N 1
ATOM 713 C CA . HIS A 1 96 ? 1.360 -2.842 10.675 1.00 97.75 96 HIS A CA 1
ATOM 714 C C . HIS A 1 96 ? 1.432 -1.494 11.408 1.00 97.75 96 HIS A C 1
ATOM 716 O O . HIS A 1 96 ? 2.195 -1.326 12.358 1.00 97.75 96 HIS A O 1
ATOM 722 N N . TYR A 1 97 ? 0.639 -0.517 10.966 1.00 97.00 97 TYR A N 1
ATOM 723 C CA . TYR A 1 97 ? 0.662 0.851 11.479 1.00 97.00 97 TYR A CA 1
ATOM 724 C C . TYR A 1 97 ? -0.465 1.145 12.472 1.00 97.00 97 TYR A C 1
ATOM 726 O O . TYR A 1 97 ? -0.551 2.275 12.950 1.00 97.00 97 TYR A O 1
ATOM 734 N N . MET A 1 98 ? -1.290 0.161 12.842 1.00 95.06 98 MET A N 1
ATOM 735 C CA . MET A 1 98 ? -2.432 0.381 13.738 1.00 95.06 98 MET A CA 1
ATOM 736 C C . MET A 1 98 ? -2.033 1.010 15.073 1.00 95.06 98 MET A C 1
ATOM 738 O O . MET A 1 98 ? -2.691 1.946 15.515 1.00 95.06 98 MET A O 1
ATOM 742 N N . THR A 1 99 ? -0.919 0.588 15.676 1.00 93.25 99 THR A N 1
ATOM 743 C CA . THR A 1 99 ? -0.410 1.211 16.909 1.00 93.25 99 THR A CA 1
ATOM 744 C C . THR A 1 99 ? -0.119 2.700 16.714 1.00 93.25 99 THR A C 1
ATOM 746 O O . THR A 1 99 ? -0.520 3.520 17.534 1.00 93.25 99 THR A O 1
ATOM 749 N N . TRP A 1 100 ? 0.534 3.074 15.609 1.00 94.75 100 TRP A N 1
ATOM 750 C CA . TRP A 1 100 ? 0.815 4.477 15.293 1.00 94.75 100 TRP A CA 1
ATOM 751 C C . TRP A 1 100 ? -0.472 5.274 15.038 1.00 94.75 100 TRP A C 1
ATOM 753 O O . TRP A 1 100 ? -0.607 6.381 15.561 1.00 94.75 100 TRP A O 1
ATOM 763 N N . ILE A 1 101 ? -1.427 4.702 14.295 1.00 93.56 101 ILE A N 1
ATOM 764 C CA . ILE A 1 101 ? -2.730 5.324 14.013 1.00 93.56 101 ILE A CA 1
ATOM 765 C C . ILE A 1 101 ? -3.480 5.592 15.323 1.00 93.56 101 ILE A C 1
ATOM 767 O O . ILE A 1 101 ? -3.933 6.712 15.552 1.00 93.56 101 ILE A O 1
ATOM 771 N N . LEU A 1 102 ? -3.571 4.591 16.202 1.00 90.56 102 LEU A N 1
ATOM 772 C CA . LEU A 1 102 ? -4.306 4.691 17.463 1.00 90.56 102 LEU A CA 1
ATOM 773 C C . LEU A 1 102 ? -3.662 5.689 18.424 1.00 90.56 102 LEU A C 1
ATOM 775 O O . LEU A 1 102 ? -4.372 6.511 18.996 1.00 90.56 102 LEU A O 1
ATOM 779 N N . ILE A 1 103 ? -2.332 5.685 18.551 1.00 88.88 103 ILE A N 1
ATOM 780 C CA . ILE A 1 103 ? -1.627 6.672 19.381 1.00 88.88 103 ILE A CA 1
ATOM 781 C C . ILE A 1 103 ? -1.921 8.092 18.887 1.00 88.88 103 ILE A C 1
ATOM 783 O O . ILE A 1 103 ? -2.226 8.970 19.689 1.00 88.88 103 ILE A O 1
ATOM 787 N N . ARG A 1 104 ? -1.861 8.336 17.572 1.00 83.81 104 ARG A N 1
ATOM 788 C CA . ARG A 1 104 ? -2.127 9.669 17.009 1.00 83.81 104 ARG A CA 1
ATOM 789 C C . ARG A 1 104 ? -3.582 10.092 17.161 1.00 83.81 104 ARG A C 1
ATOM 791 O O . ARG A 1 104 ? -3.829 11.264 17.427 1.00 83.81 104 ARG A O 1
ATOM 798 N N . TYR A 1 105 ? -4.516 9.158 17.026 1.00 80.19 105 TYR A N 1
ATOM 799 C CA . TYR A 1 105 ? -5.931 9.431 17.243 1.00 80.19 105 TYR A CA 1
ATOM 800 C C . TYR A 1 105 ? -6.209 9.800 18.703 1.00 80.19 105 TYR A C 1
ATOM 802 O O . TYR A 1 105 ? -6.811 10.834 18.960 1.00 80.19 105 TYR A O 1
ATOM 810 N N . VAL A 1 106 ? -5.703 9.014 19.656 1.00 73.38 106 VAL A N 1
ATOM 811 C CA . VAL A 1 106 ? -5.894 9.254 21.094 1.00 73.38 106 VAL A CA 1
ATOM 812 C C . VAL A 1 106 ? -5.254 10.573 21.528 1.00 73.38 106 VAL A C 1
ATOM 814 O O . VAL A 1 106 ? -5.914 11.369 22.186 1.00 73.38 106 VAL A O 1
ATOM 817 N N . VAL A 1 107 ? -4.019 10.864 21.099 1.00 62.97 107 VAL A N 1
ATOM 818 C CA . VAL A 1 107 ? -3.363 12.154 21.389 1.00 62.97 107 VAL A CA 1
ATOM 819 C C . VAL A 1 107 ? -4.179 13.324 20.835 1.00 62.97 107 VAL A C 1
ATOM 821 O O . VAL A 1 107 ? -4.413 14.293 21.548 1.00 62.97 107 VAL A O 1
ATOM 824 N N . HIS A 1 108 ? -4.672 13.222 19.599 1.00 59.56 108 HIS A N 1
ATOM 825 C CA . HIS A 1 108 ? -5.465 14.298 19.010 1.00 59.56 108 HIS A CA 1
ATOM 826 C C . HIS A 1 108 ? -6.834 14.462 19.684 1.00 59.56 108 HIS A C 1
ATOM 828 O O . HIS A 1 108 ? -7.288 15.584 19.874 1.00 59.56 108 HIS A O 1
ATOM 834 N N . VAL A 1 109 ? -7.484 13.368 20.090 1.00 59.81 109 VAL A N 1
ATOM 835 C CA . VAL A 1 109 ? -8.746 13.431 20.843 1.00 59.81 109 VAL A CA 1
ATOM 836 C C . VAL A 1 109 ? -8.533 14.046 22.229 1.00 59.81 109 VAL A C 1
ATOM 838 O O . VAL A 1 109 ? -9.349 14.868 22.638 1.00 59.81 109 VAL A O 1
ATOM 841 N N . HIS A 1 110 ? -7.430 13.734 22.919 1.00 53.97 110 HIS A N 1
ATOM 842 C CA . HIS A 1 110 ? -7.082 14.392 24.184 1.00 53.97 110 HIS A CA 1
ATOM 843 C C . HIS A 1 110 ? -6.827 15.896 24.012 1.00 53.97 110 HIS A C 1
ATOM 845 O O . HIS A 1 110 ? -7.298 16.677 24.835 1.00 53.97 110 HIS A O 1
ATOM 851 N N . ASP A 1 111 ? -6.169 16.316 22.928 1.00 59.38 111 ASP A N 1
ATOM 852 C CA . ASP A 1 111 ? -5.987 17.743 22.620 1.00 59.38 111 ASP A CA 1
ATOM 853 C C . ASP A 1 111 ? -7.315 18.453 22.271 1.00 59.38 111 ASP A C 1
ATOM 855 O O . ASP A 1 111 ? -7.444 19.662 22.472 1.00 59.38 111 ASP A O 1
ATOM 859 N N . LEU A 1 112 ? -8.318 17.718 21.770 1.00 58.69 112 LEU A N 1
ATOM 860 C CA . LEU A 1 112 ? -9.648 18.244 21.429 1.00 58.69 112 LEU A CA 1
ATOM 861 C C . LEU A 1 112 ? -10.663 18.1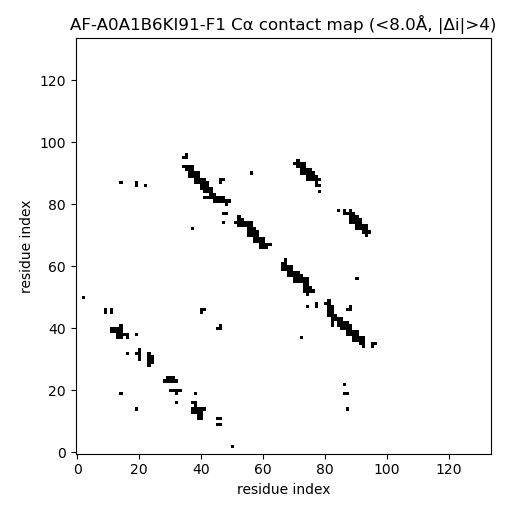91 22.587 1.00 58.69 112 LEU A C 1
ATOM 863 O O . LEU A 1 112 ? -11.666 18.904 22.540 1.00 58.69 112 LEU A O 1
ATOM 867 N N . GLN A 1 113 ? -10.423 17.395 23.631 1.00 52.50 113 GLN A N 1
ATOM 868 C CA . GLN A 1 113 ? -11.229 17.370 24.855 1.00 52.50 113 GLN A CA 1
ATOM 869 C C . GLN A 1 113 ? -10.489 18.069 26.002 1.00 52.50 113 GLN A C 1
ATOM 871 O O . GLN A 1 113 ? -10.006 17.435 26.940 1.00 52.50 113 GLN A O 1
ATOM 876 N N . GLN A 1 114 ? -10.449 19.405 25.970 1.00 53.66 114 GLN A N 1
ATOM 877 C CA . GLN A 1 114 ? -10.153 20.172 27.181 1.00 53.66 114 GLN A CA 1
ATOM 878 C C . GLN A 1 114 ? -11.237 19.859 28.229 1.00 53.66 114 GLN A C 1
ATOM 880 O O . GLN A 1 114 ? -12.394 20.212 28.010 1.00 53.66 114 GLN A O 1
ATOM 885 N N . ASN A 1 115 ? -10.849 19.207 29.337 1.00 45.75 115 ASN A N 1
ATOM 886 C CA . ASN A 1 115 ? -11.612 18.932 30.578 1.00 45.75 115 ASN A CA 1
ATOM 887 C C . ASN A 1 115 ? -11.952 17.463 30.909 1.00 45.75 115 ASN A C 1
ATOM 889 O O . ASN A 1 115 ? -12.991 17.204 31.515 1.00 45.75 115 ASN A O 1
ATOM 893 N N . VAL A 1 116 ? -11.064 16.503 30.639 1.00 47.88 116 VAL A N 1
ATOM 894 C CA . VAL A 1 116 ? -11.011 15.287 31.477 1.00 47.88 116 VAL A CA 1
ATOM 895 C C . VAL A 1 116 ? -9.626 15.180 32.102 1.00 47.88 116 VAL A C 1
ATOM 897 O O . VAL A 1 116 ? -8.735 14.489 31.618 1.00 47.88 116 VAL A O 1
ATOM 900 N N . GLU A 1 117 ? -9.437 15.914 33.193 1.00 50.12 117 GLU A N 1
ATOM 901 C CA . GLU A 1 117 ? -8.474 15.516 34.213 1.00 50.12 117 GLU A CA 1
ATOM 902 C C . GLU A 1 117 ? -8.985 14.181 34.769 1.00 50.12 117 GLU A C 1
ATOM 904 O O . GLU A 1 117 ? -10.134 14.134 35.176 1.00 50.12 117 GLU A O 1
ATOM 909 N N . TYR A 1 118 ? -8.228 13.088 34.640 1.00 44.28 118 TYR A N 1
ATOM 910 C CA . TYR A 1 118 ? -8.090 11.995 35.620 1.00 44.28 118 TYR A CA 1
ATOM 911 C C . TYR A 1 118 ? -7.302 10.814 34.996 1.00 44.28 118 TYR A C 1
ATOM 913 O O . TYR A 1 118 ? -7.829 9.982 34.267 1.00 44.28 118 TYR A O 1
ATOM 921 N N . LEU A 1 119 ? -6.013 10.773 35.363 1.00 48.28 119 LEU A N 1
ATOM 922 C CA . LEU A 1 119 ? -5.168 9.600 35.647 1.00 48.28 119 LEU A CA 1
ATOM 923 C C . LEU A 1 119 ? -4.834 8.594 34.529 1.00 48.28 119 LEU A C 1
ATOM 925 O O . LEU A 1 119 ? -5.472 7.558 34.389 1.00 48.28 119 LEU A O 1
ATOM 929 N N . PHE A 1 120 ? -3.659 8.778 33.922 1.00 42.06 120 PHE A N 1
ATOM 930 C CA . PHE A 1 120 ? -2.769 7.655 33.605 1.00 42.06 120 PHE A CA 1
ATOM 931 C C . PHE A 1 120 ? -1.353 7.976 34.093 1.00 42.06 120 PHE A C 1
ATOM 933 O O . PHE A 1 120 ? -0.525 8.527 33.370 1.00 42.06 120 PHE A O 1
ATOM 940 N N . THR A 1 121 ? -1.063 7.636 35.349 1.00 36.03 121 THR A N 1
ATOM 941 C CA . THR A 1 121 ? 0.312 7.333 35.755 1.00 36.03 121 THR A CA 1
ATOM 942 C C . THR A 1 121 ? 0.607 5.888 35.342 1.00 36.03 121 THR A C 1
ATOM 944 O O . THR A 1 121 ? -0.213 5.002 35.590 1.00 36.03 121 THR A O 1
ATOM 947 N N . PRO A 1 122 ? 1.744 5.600 34.688 1.00 41.16 122 PRO A N 1
ATOM 948 C CA . PRO A 1 122 ? 2.066 4.243 34.291 1.00 41.16 122 PRO A CA 1
ATOM 949 C C . PRO A 1 122 ? 2.620 3.502 35.508 1.00 41.16 122 PRO A C 1
ATOM 951 O O . PRO A 1 122 ? 3.793 3.647 35.847 1.00 41.16 122 PRO A O 1
ATOM 954 N N . THR A 1 123 ? 1.803 2.685 36.165 1.00 39.47 123 THR A N 1
ATOM 955 C CA . THR A 1 123 ? 2.336 1.574 36.959 1.00 39.47 123 THR A CA 1
ATOM 956 C C . THR A 1 123 ? 2.134 0.285 36.190 1.00 39.47 123 THR A C 1
ATOM 958 O O . THR A 1 123 ? 1.015 -0.097 35.859 1.00 39.47 123 THR A O 1
ATOM 961 N N . LEU A 1 124 ? 3.257 -0.368 35.896 1.00 47.31 124 LEU A N 1
ATOM 962 C CA . LEU A 1 124 ? 3.333 -1.746 35.435 1.00 47.31 124 LEU A CA 1
ATOM 963 C C . LEU A 1 124 ? 2.646 -2.655 36.458 1.00 47.31 124 LEU A C 1
ATOM 965 O O . LEU A 1 124 ? 3.257 -3.046 37.449 1.00 47.31 124 LEU A O 1
ATOM 969 N N . SER A 1 125 ? 1.399 -3.024 36.206 1.00 39.00 125 SER A N 1
ATOM 970 C CA . SER A 1 125 ? 0.820 -4.226 36.790 1.00 39.00 125 SER A CA 1
ATOM 971 C C . SER A 1 125 ? -0.033 -4.920 35.744 1.00 39.00 125 SER A C 1
ATOM 973 O O . SER A 1 125 ? -0.979 -4.367 35.189 1.00 39.00 125 SER A O 1
ATOM 975 N N . THR A 1 126 ? 0.386 -6.141 35.456 1.00 44.41 126 THR A N 1
ATOM 976 C CA . THR A 1 126 ? -0.340 -7.181 34.745 1.00 44.41 126 THR A CA 1
ATOM 977 C C . THR A 1 126 ? -1.735 -7.352 35.331 1.00 44.41 126 THR A C 1
ATOM 979 O O . THR A 1 126 ? -1.830 -7.872 36.433 1.00 44.41 126 THR A O 1
ATOM 982 N N . GLU A 1 127 ? -2.793 -6.981 34.608 1.00 35.94 127 GLU A N 1
ATOM 983 C CA . GLU A 1 127 ? -4.109 -7.600 34.791 1.00 35.94 127 GLU A CA 1
ATOM 984 C C . GLU A 1 127 ? -5.069 -7.314 33.619 1.00 35.94 127 GLU A C 1
ATOM 986 O O . GLU A 1 127 ? -5.384 -6.181 33.278 1.00 35.94 127 GLU A O 1
ATOM 991 N N . TRP A 1 128 ? -5.435 -8.415 32.961 1.00 36.59 128 TRP A N 1
ATOM 992 C CA . TRP A 1 128 ? -6.649 -8.735 32.210 1.00 36.59 128 TRP A CA 1
ATOM 993 C C . TRP A 1 128 ? -7.662 -7.607 31.953 1.00 36.59 128 TRP A C 1
ATOM 995 O O . TRP A 1 128 ? -8.512 -7.317 32.788 1.00 36.59 128 TRP A O 1
ATOM 1005 N N . PHE A 1 129 ? -7.682 -7.080 30.726 1.00 33.47 129 PHE A N 1
ATOM 1006 C CA . PHE A 1 129 ? -8.840 -6.344 30.219 1.00 33.47 129 PHE A CA 1
ATOM 1007 C C . PHE A 1 129 ? -9.766 -7.294 29.454 1.00 33.47 129 PHE A C 1
ATOM 1009 O O . PHE A 1 129 ? -9.601 -7.519 28.255 1.00 33.47 129 PHE A O 1
ATOM 1016 N N . SER A 1 130 ? -10.760 -7.839 30.158 1.00 34.16 130 SER A N 1
ATOM 1017 C CA . SER A 1 130 ? -12.048 -8.159 29.541 1.00 34.16 130 SER A CA 1
ATOM 1018 C C . SER A 1 130 ? -12.747 -6.831 29.264 1.00 34.16 130 SER A C 1
ATOM 1020 O O . SER A 1 130 ? -13.051 -6.092 30.196 1.00 34.16 130 SER A O 1
ATOM 1022 N N . LEU A 1 131 ? -12.963 -6.506 27.993 1.00 32.09 131 LEU A N 1
ATOM 1023 C CA . LEU A 1 131 ? -13.774 -5.359 27.592 1.00 32.09 131 LEU A CA 1
ATOM 1024 C C . LEU A 1 131 ? -15.118 -5.880 27.083 1.00 32.09 131 LEU A C 1
ATOM 1026 O O . LEU A 1 131 ? -15.252 -6.244 25.918 1.00 32.09 131 LEU A O 1
ATOM 1030 N N . GLU A 1 132 ? -16.100 -5.919 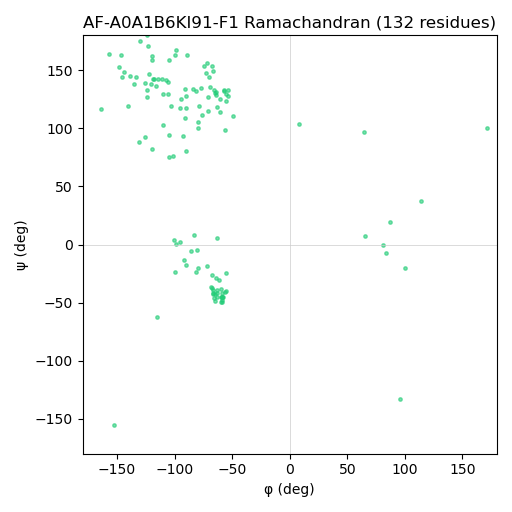27.979 1.00 33.34 132 GLU A N 1
ATOM 1031 C CA . GLU A 1 132 ? -17.506 -5.749 27.618 1.00 33.34 132 GLU A CA 1
ATOM 1032 C C . GLU A 1 132 ? -17.821 -4.259 27.704 1.00 33.34 132 GLU A C 1
ATOM 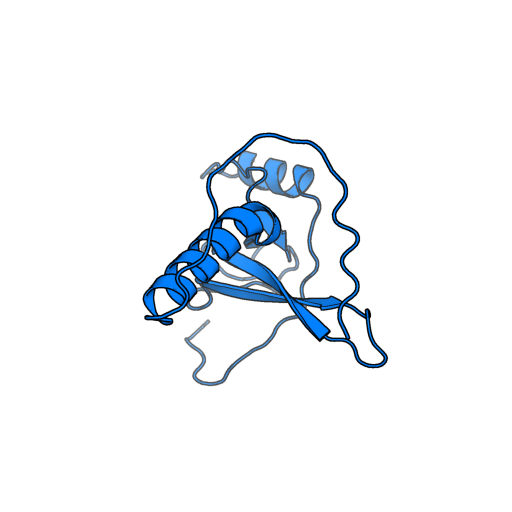1034 O O . GLU A 1 132 ? -17.595 -3.660 28.750 1.00 33.34 132 GLU A O 1
ATOM 1039 N N . PHE A 1 133 ? -18.386 -3.681 26.648 1.00 30.52 133 PHE A N 1
ATOM 1040 C CA . PHE A 1 133 ? -19.251 -2.507 26.760 1.00 30.52 133 PHE A CA 1
ATOM 1041 C C . PHE A 1 133 ? -20.348 -2.593 25.689 1.00 30.52 133 PHE A C 1
ATOM 1043 O O . PHE A 1 133 ? -20.102 -3.128 24.607 1.00 30.52 133 PHE A O 1
ATOM 1050 N N . CYS A 1 134 ? -21.546 -2.125 26.069 1.00 42.50 134 CYS A N 1
ATOM 1051 C CA . CYS A 1 134 ? -22.812 -2.147 25.324 1.00 42.50 134 CYS A CA 1
ATOM 1052 C C . CYS A 1 134 ? -22.724 -1.718 23.855 1.00 42.50 134 CYS A C 1
ATOM 1054 O O . CYS A 1 134 ? -21.993 -0.745 23.559 1.00 42.50 134 CYS A O 1
#